Protein AF-A0A957XL14-F1 (afdb_monomer_lite)

Structure (mmCIF, N/CA/C/O backbone):
data_AF-A0A957XL14-F1
#
_entry.id   AF-A0A957XL14-F1
#
loop_
_atom_site.group_PDB
_atom_site.id
_atom_site.type_symbol
_atom_site.label_atom_id
_atom_site.label_alt_id
_atom_site.label_comp_id
_atom_site.label_asym_id
_atom_site.label_entity_id
_atom_site.label_seq_id
_atom_site.pdbx_PDB_ins_code
_atom_site.Cartn_x
_atom_site.Cartn_y
_atom_site.Cartn_z
_atom_site.occupancy
_atom_site.B_iso_or_equiv
_atom_site.auth_seq_id
_atom_site.auth_comp_id
_atom_site.auth_asym_id
_atom_site.auth_atom_id
_atom_site.pdbx_PDB_model_num
ATOM 1 N N . MET A 1 1 ? -21.440 7.505 12.396 1.00 38.88 1 MET A N 1
ATOM 2 C CA . MET A 1 1 ? -20.871 8.598 11.583 1.00 38.88 1 MET A CA 1
ATOM 3 C C . MET A 1 1 ? -19.475 8.848 12.121 1.00 38.88 1 MET A C 1
ATOM 5 O O . MET A 1 1 ? -19.354 9.182 13.293 1.00 38.88 1 MET A O 1
ATOM 9 N N . ILE A 1 2 ? -18.448 8.526 11.339 1.00 48.59 2 ILE A N 1
ATOM 10 C CA . ILE A 1 2 ? -17.050 8.630 11.768 1.00 48.59 2 ILE A CA 1
ATOM 11 C C . ILE A 1 2 ? -16.666 10.122 11.728 1.00 48.59 2 ILE A C 1
ATOM 13 O O . ILE A 1 2 ? -16.927 10.770 10.710 1.00 48.59 2 ILE A O 1
ATOM 17 N N . PRO A 1 3 ? -16.154 10.718 12.819 1.00 45.59 3 PRO A N 1
ATOM 18 C CA . PRO A 1 3 ? -15.806 12.130 12.830 1.00 45.59 3 PRO A CA 1
ATOM 19 C C . PRO A 1 3 ? -14.570 12.360 11.953 1.00 45.59 3 PRO A C 1
ATOM 21 O O . PRO A 1 3 ? -13.454 12.063 12.357 1.00 45.59 3 PRO A O 1
ATOM 24 N N . ASN A 1 4 ? -14.768 12.920 10.756 1.00 55.09 4 ASN A N 1
ATOM 25 C CA . ASN A 1 4 ? -13.695 13.290 9.829 1.00 55.09 4 ASN A CA 1
ATOM 26 C C . ASN A 1 4 ? -12.795 14.380 10.439 1.00 55.09 4 ASN A C 1
ATOM 28 O O . ASN A 1 4 ? -12.973 15.573 10.186 1.00 55.09 4 ASN A O 1
ATOM 32 N N . ALA A 1 5 ? -11.810 13.984 11.243 1.00 61.47 5 ALA A N 1
ATOM 33 C CA . ALA A 1 5 ? -10.775 14.895 11.696 1.00 61.47 5 ALA A CA 1
ATOM 34 C C . ALA A 1 5 ? -9.974 15.391 10.470 1.00 61.47 5 ALA A C 1
ATOM 36 O O . ALA A 1 5 ? -9.604 14.580 9.610 1.00 61.47 5 ALA A O 1
ATOM 37 N N . PRO A 1 6 ? -9.636 16.694 10.377 1.00 62.53 6 PRO A N 1
ATOM 38 C CA . PRO A 1 6 ? -8.857 17.243 9.260 1.00 62.53 6 PRO A CA 1
ATOM 39 C C . PRO A 1 6 ? -7.559 16.464 8.983 1.00 62.53 6 PRO A C 1
ATOM 41 O O . PRO A 1 6 ? -7.134 16.306 7.841 1.00 62.53 6 PRO A O 1
ATOM 44 N N . THR A 1 7 ? -6.955 15.900 10.032 1.00 78.75 7 THR A N 1
ATOM 45 C CA . THR A 1 7 ? -5.728 15.099 9.964 1.00 78.75 7 THR A CA 1
ATOM 46 C C . THR A 1 7 ? -5.891 13.786 9.193 1.00 78.75 7 THR A C 1
ATOM 48 O O . THR A 1 7 ? -4.969 13.387 8.485 1.00 78.75 7 THR A O 1
ATOM 51 N N . VAL A 1 8 ? -7.041 13.117 9.300 1.00 82.38 8 VAL A N 1
ATOM 52 C CA . VAL A 1 8 ? -7.313 11.837 8.620 1.00 82.38 8 VAL A CA 1
ATOM 53 C C . VAL A 1 8 ? -7.566 12.076 7.139 1.00 82.38 8 VAL A C 1
ATOM 55 O O . VAL A 1 8 ? -6.939 11.439 6.292 1.00 82.38 8 VAL A O 1
ATOM 58 N N . THR A 1 9 ? -8.375 13.090 6.827 1.00 83.31 9 THR A N 1
ATOM 59 C CA . THR A 1 9 ? -8.635 13.520 5.446 1.00 83.31 9 THR A CA 1
ATOM 60 C C . THR A 1 9 ? -7.333 13.866 4.721 1.00 83.31 9 THR A C 1
ATOM 62 O O . THR A 1 9 ? -7.074 13.342 3.639 1.00 83.31 9 THR A O 1
ATOM 65 N N . ASN A 1 10 ? -6.455 14.661 5.343 1.00 88.31 10 ASN A N 1
ATOM 66 C CA . ASN A 1 10 ? -5.173 15.049 4.744 1.00 88.31 10 ASN A CA 1
ATOM 67 C C . ASN A 1 10 ? -4.275 13.849 4.413 1.00 88.31 10 ASN A C 1
ATOM 69 O O . ASN A 1 10 ? -3.583 13.854 3.395 1.00 88.31 10 ASN A O 1
ATOM 73 N N . ARG A 1 11 ? -4.283 12.800 5.240 1.00 90.88 11 ARG A N 1
ATOM 74 C CA . ARG A 1 11 ? -3.463 11.608 4.989 1.00 90.88 11 ARG A CA 1
ATOM 75 C C . ARG A 1 11 ? -4.044 10.691 3.925 1.00 90.88 11 ARG A C 1
ATOM 77 O O . ARG A 1 11 ? -3.281 10.103 3.168 1.00 90.88 11 ARG A O 1
ATOM 84 N N . LEU A 1 12 ? -5.367 10.597 3.822 1.00 90.50 12 LEU A N 1
ATOM 85 C CA . LEU A 1 12 ? -6.002 9.881 2.713 1.00 90.50 12 LEU A CA 1
ATOM 86 C C . LEU A 1 12 ? -5.797 10.616 1.385 1.00 90.50 12 LEU A C 1
ATOM 88 O O . LEU A 1 12 ? -5.557 9.977 0.361 1.00 90.50 12 LEU A O 1
ATOM 92 N N . VAL A 1 13 ? -5.808 11.953 1.400 1.00 91.56 13 VAL A N 1
ATOM 93 C CA . VAL A 1 13 ? -5.398 12.764 0.244 1.00 91.56 13 VAL A CA 1
ATOM 94 C C . VAL A 1 13 ? -3.942 12.474 -0.121 1.00 91.56 13 VAL A C 1
ATOM 96 O O . VAL A 1 13 ? -3.665 12.209 -1.288 1.00 91.56 13 VAL A O 1
ATOM 99 N N . LEU A 1 14 ? -3.030 12.432 0.857 1.00 94.38 14 LEU A N 1
ATOM 100 C CA . LEU A 1 14 ? -1.632 12.062 0.620 1.00 94.38 14 LEU A CA 1
ATOM 101 C C . LEU A 1 14 ? -1.505 10.657 0.010 1.00 94.38 14 LEU A C 1
ATOM 103 O O . LEU A 1 14 ? -0.794 10.483 -0.976 1.00 94.38 14 LEU A O 1
ATOM 107 N N . ALA A 1 15 ? -2.227 9.662 0.532 1.00 95.50 15 ALA A N 1
ATOM 108 C CA . ALA A 1 15 ? -2.234 8.314 -0.033 1.00 95.50 15 ALA A CA 1
ATOM 109 C C . ALA A 1 15 ? -2.687 8.310 -1.505 1.00 95.50 15 ALA A C 1
ATOM 111 O O . ALA A 1 15 ? -2.046 7.678 -2.349 1.00 95.50 15 ALA A O 1
ATOM 112 N N . LYS A 1 16 ? -3.731 9.073 -1.851 1.00 94.38 16 LYS A N 1
ATOM 113 C CA . LYS A 1 16 ? -4.171 9.230 -3.247 1.00 94.38 16 LYS A CA 1
ATOM 114 C C . LYS A 1 16 ? -3.132 9.942 -4.114 1.00 94.38 16 LYS A C 1
ATOM 116 O O . LYS A 1 16 ? -2.896 9.518 -5.243 1.00 94.38 16 LYS A O 1
ATOM 121 N N . GLN A 1 17 ? -2.485 10.986 -3.602 1.00 96.19 17 GLN A N 1
ATOM 122 C CA . GLN A 1 17 ? -1.413 11.691 -4.313 1.00 96.19 17 GLN A CA 1
ATOM 123 C C . GLN A 1 17 ? -0.214 10.776 -4.590 1.00 96.19 17 GLN A C 1
ATOM 125 O O . GLN A 1 17 ? 0.371 10.844 -5.669 1.00 96.19 17 GLN A O 1
ATOM 130 N N . LEU A 1 18 ? 0.118 9.872 -3.665 1.00 97.94 18 LEU A N 1
ATOM 131 C CA . LEU A 1 18 ? 1.157 8.862 -3.866 1.00 97.94 18 LEU A CA 1
ATOM 132 C C . LEU A 1 18 ? 0.801 7.889 -5.000 1.00 97.94 18 LEU A C 1
ATOM 134 O O . LEU A 1 18 ? 1.643 7.629 -5.858 1.00 97.94 18 LEU A O 1
ATOM 138 N N . LEU A 1 19 ? -0.452 7.425 -5.079 1.00 97.44 19 LEU A N 1
ATOM 139 C CA . LEU A 1 19 ? -0.921 6.601 -6.203 1.00 97.44 19 LEU A CA 1
ATOM 140 C C . LEU A 1 19 ? -0.897 7.374 -7.536 1.00 97.44 19 LEU A C 1
ATOM 142 O O . LEU A 1 19 ? -0.488 6.838 -8.569 1.00 97.44 19 LEU A O 1
ATOM 146 N N . GLN A 1 20 ? -1.287 8.651 -7.533 1.00 96.75 20 GLN A N 1
ATOM 147 C CA . GLN A 1 20 ? -1.205 9.502 -8.727 1.00 96.75 20 GLN A CA 1
ATOM 148 C C . GLN A 1 20 ? 0.244 9.697 -9.184 1.00 96.75 20 GLN A C 1
ATOM 150 O O . GLN A 1 20 ? 0.538 9.553 -10.370 1.00 96.75 20 GLN A O 1
ATOM 155 N N . SER A 1 21 ? 1.160 9.958 -8.249 1.00 95.81 21 SER A N 1
ATOM 156 C CA . SER A 1 21 ? 2.599 10.017 -8.519 1.00 95.81 21 SER A CA 1
ATOM 157 C C . SER A 1 21 ? 3.096 8.706 -9.129 1.00 95.81 21 SER A C 1
ATOM 159 O O . SER A 1 21 ? 3.734 8.719 -10.182 1.00 95.81 21 SER A O 1
ATOM 161 N N . ALA A 1 22 ? 2.715 7.562 -8.549 1.00 97.06 22 ALA A N 1
ATOM 162 C CA . ALA A 1 22 ? 3.055 6.248 -9.086 1.00 97.06 22 ALA A CA 1
ATOM 163 C C . ALA A 1 22 ? 2.559 6.071 -10.531 1.00 97.06 22 ALA A C 1
ATOM 165 O O . ALA A 1 22 ? 3.294 5.583 -11.386 1.00 97.06 22 ALA A O 1
ATOM 166 N N . THR A 1 23 ? 1.344 6.539 -10.827 1.00 96.94 23 THR A N 1
ATOM 167 C CA . THR A 1 23 ? 0.751 6.492 -12.172 1.00 96.94 23 THR A CA 1
ATOM 168 C C . THR A 1 23 ? 1.522 7.361 -13.165 1.00 96.94 23 THR A C 1
ATOM 170 O O . THR A 1 23 ? 1.732 6.964 -14.310 1.00 96.94 23 THR A O 1
ATOM 173 N N . ILE A 1 24 ? 1.982 8.541 -12.744 1.00 96.00 24 ILE A N 1
ATOM 174 C CA . ILE A 1 24 ? 2.821 9.417 -13.573 1.00 96.00 24 ILE A CA 1
ATOM 175 C C . ILE A 1 24 ? 4.160 8.738 -13.878 1.00 96.00 24 ILE A C 1
ATOM 177 O O . ILE A 1 24 ? 4.597 8.745 -15.028 1.00 96.00 24 ILE A O 1
ATOM 181 N N . GLN A 1 25 ? 4.783 8.105 -12.883 1.00 94.75 25 GLN A N 1
ATOM 182 C CA . GLN A 1 25 ? 6.033 7.369 -13.083 1.00 94.75 25 GLN A CA 1
ATOM 183 C C . GLN A 1 25 ? 5.844 6.155 -13.998 1.00 94.75 25 GLN A C 1
ATOM 185 O O . GLN A 1 25 ? 6.673 5.902 -14.873 1.00 94.75 25 GLN A O 1
ATOM 190 N N . ALA A 1 26 ? 4.715 5.456 -13.870 1.00 93.25 26 ALA A N 1
ATOM 191 C CA . ALA A 1 26 ? 4.363 4.329 -14.724 1.00 93.25 26 ALA A CA 1
ATOM 192 C C . ALA A 1 26 ? 4.235 4.717 -16.208 1.00 93.25 26 ALA A C 1
ATOM 194 O O . ALA A 1 26 ? 4.579 3.916 -17.068 1.00 93.25 26 ALA A O 1
ATOM 195 N N . LYS A 1 27 ? 3.833 5.954 -16.542 1.00 92.94 27 LYS A N 1
ATOM 196 C CA . LYS A 1 27 ? 3.816 6.426 -17.946 1.00 92.94 27 LYS A CA 1
ATOM 197 C C . LYS A 1 27 ? 5.206 6.453 -18.586 1.00 92.94 27 LYS A C 1
ATOM 199 O O . LYS A 1 27 ? 5.316 6.365 -19.803 1.00 92.94 27 LYS A O 1
ATOM 204 N N . ASN A 1 28 ? 6.254 6.549 -17.772 1.00 91.44 28 ASN A N 1
ATOM 205 C CA . ASN A 1 28 ? 7.646 6.543 -18.205 1.00 91.44 28 ASN A CA 1
ATOM 206 C C . ASN A 1 28 ? 8.371 5.264 -17.742 1.00 91.44 28 ASN A C 1
ATOM 208 O O . ASN A 1 28 ? 9.567 5.301 -17.435 1.00 91.44 28 ASN A O 1
ATOM 212 N N . SER A 1 29 ? 7.650 4.136 -17.665 1.00 85.00 29 SER A N 1
ATOM 213 C CA . SER A 1 29 ? 8.136 2.860 -17.123 1.00 85.00 29 SER A CA 1
ATOM 214 C C . SER A 1 29 ? 9.210 2.173 -17.961 1.00 85.00 29 SER A C 1
ATOM 216 O O . SER A 1 29 ? 9.763 1.184 -17.498 1.00 85.00 29 SER A O 1
ATOM 218 N N . TYR A 1 30 ? 9.558 2.673 -19.147 1.00 85.25 30 TYR A N 1
ATOM 219 C CA . TYR A 1 30 ? 10.714 2.176 -19.903 1.00 85.25 30 TYR A CA 1
ATOM 220 C C . TYR A 1 30 ? 12.030 2.391 -19.126 1.00 85.25 30 TYR A C 1
ATOM 222 O O . TYR A 1 30 ? 12.963 1.591 -19.226 1.00 85.25 30 TYR A O 1
ATOM 230 N N . ASN A 1 31 ? 12.086 3.415 -18.267 1.00 90.44 31 ASN A N 1
ATOM 231 C CA . ASN A 1 31 ? 13.198 3.670 -17.354 1.00 90.44 31 ASN A CA 1
ATOM 232 C C . ASN A 1 31 ? 13.042 2.875 -16.040 1.00 90.44 31 ASN A C 1
ATOM 234 O O . ASN A 1 31 ? 12.037 3.003 -15.338 1.00 90.44 31 ASN A O 1
ATOM 238 N N . SER A 1 32 ? 14.071 2.107 -15.666 1.00 92.50 32 SER A N 1
ATOM 239 C CA . SER A 1 32 ? 14.122 1.324 -14.421 1.00 92.50 32 SER A CA 1
ATOM 240 C C . SER A 1 32 ? 13.947 2.166 -13.158 1.00 92.50 32 SER A C 1
ATOM 242 O O . SER A 1 32 ? 13.285 1.715 -12.223 1.00 92.50 32 SER A O 1
ATOM 244 N N . MET A 1 33 ? 14.470 3.394 -13.138 1.00 94.62 33 MET A N 1
ATOM 245 C CA . MET A 1 33 ? 14.296 4.324 -12.021 1.00 94.62 33 MET A CA 1
ATOM 246 C C . MET A 1 33 ? 12.817 4.653 -11.804 1.00 94.62 33 MET A C 1
ATOM 248 O O . MET A 1 33 ? 12.324 4.574 -10.681 1.00 94.62 33 MET A O 1
ATOM 252 N N . ASN A 1 34 ? 12.086 4.950 -12.879 1.00 96.25 34 ASN A N 1
ATOM 253 C CA . ASN A 1 34 ? 10.663 5.275 -12.792 1.00 96.25 34 ASN A CA 1
ATOM 254 C C . ASN A 1 34 ? 9.844 4.069 -12.325 1.00 96.25 34 ASN A C 1
ATOM 256 O O . ASN A 1 34 ? 8.923 4.230 -11.527 1.00 96.25 34 ASN A O 1
ATOM 260 N N . ARG A 1 35 ? 10.215 2.850 -12.741 1.00 96.75 35 ARG A N 1
ATOM 261 C CA . ARG A 1 35 ? 9.575 1.620 -12.247 1.00 96.75 35 ARG A CA 1
ATOM 262 C C . ARG A 1 35 ? 9.760 1.442 -10.742 1.00 96.75 35 ARG A C 1
ATOM 264 O O . ARG A 1 35 ? 8.794 1.167 -10.036 1.00 96.75 35 ARG A O 1
ATOM 271 N N . ILE A 1 36 ? 10.976 1.659 -10.241 1.00 96.69 36 ILE A N 1
ATOM 272 C CA . ILE A 1 36 ? 11.274 1.595 -8.802 1.00 96.69 36 ILE A CA 1
ATOM 273 C C . ILE A 1 36 ? 10.461 2.647 -8.037 1.00 96.69 36 ILE A C 1
ATOM 275 O O . ILE A 1 36 ? 9.803 2.318 -7.050 1.00 96.69 36 ILE A O 1
ATOM 279 N N . LEU A 1 37 ? 10.452 3.898 -8.510 1.00 96.75 37 LEU A N 1
ATOM 280 C CA . LEU A 1 37 ? 9.695 4.979 -7.874 1.00 96.75 37 LEU A CA 1
ATOM 281 C C . LEU A 1 37 ? 8.185 4.717 -7.877 1.00 96.75 37 LEU A C 1
ATOM 283 O O . LEU A 1 37 ? 7.515 5.039 -6.895 1.00 96.75 37 LEU A O 1
ATOM 287 N N . ALA A 1 38 ? 7.652 4.112 -8.941 1.00 97.69 38 ALA A N 1
ATOM 288 C CA . ALA A 1 38 ? 6.245 3.737 -9.021 1.00 97.69 38 ALA A CA 1
ATOM 289 C C . ALA A 1 38 ? 5.877 2.687 -7.962 1.00 97.69 38 ALA A C 1
ATOM 291 O O . ALA A 1 38 ? 4.916 2.887 -7.220 1.00 97.69 38 ALA A O 1
ATOM 292 N N . VAL A 1 39 ? 6.666 1.613 -7.835 1.00 97.88 39 VAL A N 1
ATOM 293 C CA . VAL A 1 39 ? 6.429 0.556 -6.835 1.00 97.88 39 VAL A CA 1
ATOM 294 C C . VAL A 1 39 ? 6.545 1.093 -5.408 1.00 97.88 39 VAL A C 1
ATOM 296 O O . VAL A 1 39 ? 5.663 0.838 -4.592 1.00 97.88 39 VAL A O 1
ATOM 299 N N . ILE A 1 40 ? 7.576 1.894 -5.111 1.00 97.19 40 ILE A N 1
ATOM 300 C CA . ILE A 1 40 ? 7.738 2.525 -3.788 1.00 97.19 40 ILE A CA 1
ATOM 301 C C . ILE A 1 40 ? 6.537 3.420 -3.463 1.00 97.19 40 ILE A C 1
ATOM 303 O O . ILE A 1 40 ? 6.030 3.392 -2.345 1.00 97.19 40 ILE A O 1
ATOM 307 N N . SER A 1 41 ? 6.063 4.199 -4.437 1.00 97.94 41 SER A N 1
ATOM 308 C CA . SER A 1 41 ? 4.925 5.102 -4.237 1.00 97.94 41 SER A CA 1
ATOM 309 C C . SER A 1 41 ? 3.612 4.339 -4.015 1.00 97.94 41 SER A C 1
ATOM 311 O O . SER A 1 41 ? 2.786 4.778 -3.216 1.00 97.94 41 SER A O 1
ATOM 313 N N . CYS A 1 42 ? 3.434 3.181 -4.661 1.00 98.44 42 CYS A N 1
ATOM 314 C CA . CYS A 1 42 ? 2.302 2.282 -4.418 1.00 98.44 42 CYS A CA 1
ATOM 315 C C . CYS A 1 42 ? 2.318 1.717 -2.991 1.00 98.44 42 CYS A C 1
ATOM 317 O O . CYS A 1 42 ? 1.341 1.866 -2.259 1.00 98.44 42 CYS A O 1
ATOM 319 N N . ASP A 1 43 ? 3.443 1.135 -2.567 1.00 98.19 43 ASP A N 1
ATOM 320 C CA . ASP A 1 43 ? 3.588 0.570 -1.219 1.00 98.19 43 ASP A CA 1
ATOM 321 C C . ASP A 1 43 ? 3.399 1.642 -0.133 1.00 98.19 43 ASP A C 1
ATOM 323 O O . ASP A 1 43 ? 2.644 1.450 0.821 1.00 98.19 43 ASP A O 1
ATOM 327 N N . LEU A 1 44 ? 3.985 2.831 -0.324 1.00 97.69 44 LEU A N 1
ATOM 328 C CA . LEU A 1 44 ? 3.836 3.948 0.610 1.00 97.69 44 LEU A CA 1
ATOM 329 C C . LEU A 1 44 ? 2.391 4.465 0.680 1.00 97.69 44 LEU A C 1
ATOM 331 O O . LEU A 1 44 ? 1.935 4.869 1.753 1.00 97.69 44 LEU A O 1
ATOM 335 N N . SER A 1 45 ? 1.657 4.451 -0.437 1.00 97.94 45 SER A N 1
ATOM 336 C CA . SER A 1 45 ? 0.230 4.796 -0.469 1.00 97.94 45 SER A CA 1
ATOM 337 C C . SER A 1 45 ? -0.586 3.844 0.412 1.00 97.94 45 SER A C 1
ATOM 339 O O . SER A 1 45 ? -1.383 4.292 1.246 1.00 97.94 45 SER A O 1
ATOM 341 N N . ILE A 1 46 ? -0.329 2.538 0.298 1.00 97.62 46 ILE A N 1
ATOM 342 C CA . ILE A 1 46 ? -0.960 1.511 1.131 1.00 97.62 46 ILE A CA 1
ATOM 343 C C . ILE A 1 46 ? -0.591 1.715 2.599 1.00 97.62 46 ILE A C 1
ATOM 345 O O . ILE A 1 46 ? -1.482 1.840 3.436 1.00 97.62 46 ILE A O 1
ATOM 349 N N . GLU A 1 47 ? 0.698 1.809 2.924 1.00 96.94 47 GLU A N 1
ATOM 350 C CA . GLU A 1 47 ? 1.169 1.938 4.306 1.00 96.94 47 GLU A CA 1
ATOM 351 C C . GLU A 1 47 ? 0.599 3.193 4.991 1.00 96.94 47 GLU A C 1
ATOM 353 O O . GLU A 1 47 ? 0.123 3.136 6.129 1.00 96.94 47 GLU A O 1
ATOM 358 N N . THR A 1 48 ? 0.567 4.320 4.273 1.00 95.44 48 THR A N 1
ATOM 359 C CA . THR A 1 48 ? -0.050 5.573 4.741 1.00 95.44 48 THR A CA 1
ATOM 360 C C . THR A 1 48 ? -1.533 5.379 5.040 1.00 95.44 48 THR A C 1
ATOM 362 O O . THR A 1 48 ? -2.034 5.856 6.064 1.00 95.44 48 THR A O 1
ATOM 365 N N . THR A 1 49 ? -2.238 4.650 4.177 1.00 95.00 49 THR A N 1
ATOM 366 C CA . THR A 1 49 ? -3.661 4.353 4.347 1.00 95.00 49 THR A CA 1
ATOM 367 C C . THR A 1 49 ? -3.900 3.463 5.565 1.00 95.00 49 THR A C 1
ATOM 369 O O . THR A 1 49 ? -4.727 3.803 6.408 1.00 95.00 49 THR A O 1
ATOM 372 N N . LEU A 1 50 ? -3.134 2.380 5.721 1.00 94.81 50 LEU A N 1
ATOM 373 C CA . LEU A 1 50 ? -3.231 1.467 6.865 1.00 94.81 50 LEU A CA 1
ATOM 374 C C . LEU A 1 50 ? -3.012 2.199 8.194 1.00 94.81 50 LEU A C 1
ATOM 376 O O . LEU A 1 50 ? -3.827 2.102 9.112 1.00 94.81 50 LEU A O 1
ATOM 380 N N . LYS A 1 51 ? -1.949 3.007 8.275 1.00 93.94 51 LYS A N 1
ATOM 381 C CA . LYS A 1 51 ? -1.642 3.827 9.457 1.00 93.94 51 LYS A CA 1
ATOM 382 C C . LYS A 1 51 ? -2.746 4.836 9.764 1.00 93.94 51 LYS A C 1
ATOM 384 O O . LYS A 1 51 ? -3.008 5.123 10.931 1.00 93.94 51 LYS A O 1
ATOM 389 N N . THR A 1 52 ? -3.384 5.376 8.731 1.00 92.06 52 THR A N 1
ATOM 390 C CA . THR A 1 52 ? -4.505 6.309 8.881 1.00 92.06 52 THR A CA 1
ATOM 391 C C . THR A 1 52 ? -5.742 5.599 9.419 1.00 92.06 52 THR A C 1
ATOM 393 O O . THR A 1 52 ? -6.338 6.088 10.373 1.00 92.06 52 THR A O 1
ATOM 396 N N . VAL A 1 53 ? -6.061 4.412 8.899 1.00 90.75 53 VAL A N 1
ATOM 397 C CA . VAL A 1 53 ? -7.160 3.573 9.396 1.00 90.75 53 VAL A CA 1
ATOM 398 C C . VAL A 1 53 ? -6.984 3.209 10.867 1.00 90.75 53 VAL A C 1
ATOM 400 O O . VAL A 1 53 ? -7.936 3.317 11.634 1.00 90.75 53 VAL A O 1
ATOM 403 N N . ILE A 1 54 ? -5.777 2.822 11.289 1.00 91.69 54 ILE A N 1
ATOM 404 C CA . ILE A 1 54 ? -5.511 2.503 12.700 1.00 91.69 54 ILE A CA 1
ATOM 405 C C . ILE A 1 54 ? -5.813 3.701 13.593 1.00 91.69 54 ILE A C 1
ATOM 407 O O . ILE A 1 54 ? -6.495 3.550 14.599 1.00 91.69 54 ILE A O 1
ATOM 411 N N . GLN A 1 55 ? -5.332 4.887 13.219 1.00 89.06 55 GLN A N 1
ATOM 412 C CA . GLN A 1 55 ? -5.538 6.085 14.031 1.00 89.06 55 GLN A CA 1
ATOM 413 C C . GLN A 1 55 ? -6.996 6.544 14.061 1.00 89.06 55 GLN A C 1
ATOM 415 O O . GLN A 1 55 ? -7.425 7.095 15.071 1.00 89.06 55 GLN A O 1
ATOM 420 N N . GLU A 1 56 ? -7.749 6.295 12.990 1.00 86.94 56 GLU A N 1
ATOM 421 C CA . GLU A 1 56 ? -9.182 6.585 12.950 1.00 86.94 56 GLU A CA 1
ATOM 422 C C . GLU A 1 56 ? -9.981 5.616 13.829 1.00 86.94 56 GLU A C 1
ATOM 424 O O . GLU A 1 56 ? -10.816 6.028 14.627 1.00 86.94 56 GLU A O 1
ATOM 429 N N . LEU A 1 57 ? -9.693 4.315 13.736 1.00 87.50 57 LEU A N 1
ATOM 430 C CA . LEU A 1 57 ? -10.401 3.293 14.512 1.00 87.50 57 LEU A CA 1
ATOM 431 C C . LEU A 1 57 ? -9.969 3.250 15.982 1.00 87.50 57 LEU A C 1
ATOM 433 O O . LEU A 1 57 ? -10.685 2.708 16.824 1.00 87.50 57 LEU A O 1
ATOM 437 N N . THR A 1 58 ? -8.798 3.793 16.321 1.00 83.69 58 THR A N 1
ATOM 438 C CA . THR A 1 58 ? -8.336 3.877 17.705 1.00 83.69 58 THR A CA 1
ATOM 439 C C . THR A 1 58 ? -7.318 4.994 17.921 1.00 83.69 58 THR A C 1
ATOM 441 O O . THR A 1 58 ? -6.223 5.006 17.369 1.00 83.69 58 THR A O 1
ATOM 444 N N . SER A 1 59 ? -7.629 5.898 18.850 1.00 71.88 59 SER A N 1
ATOM 445 C CA . SER A 1 59 ? -6.697 6.938 19.305 1.00 71.88 59 SER A CA 1
ATOM 446 C C . SER A 1 59 ? -5.629 6.423 20.281 1.00 71.88 59 SER A C 1
ATOM 448 O O . SER A 1 59 ? -4.726 7.168 20.659 1.00 71.88 59 SER A O 1
ATOM 450 N N . LYS A 1 60 ? -5.723 5.157 20.717 1.00 75.50 60 LYS A N 1
ATOM 451 C CA . LYS A 1 60 ? -4.879 4.583 21.780 1.00 75.50 60 LYS A CA 1
ATOM 452 C C . LYS A 1 60 ? -3.743 3.704 21.263 1.00 75.50 60 LYS A C 1
ATOM 454 O O . LYS A 1 60 ? -2.712 3.613 21.926 1.00 75.50 60 LYS A O 1
ATOM 459 N N . LYS A 1 61 ? -3.923 3.025 20.124 1.00 79.12 61 LYS A N 1
ATOM 460 C CA . LYS A 1 61 ? -2.913 2.099 19.587 1.00 79.12 61 LYS A CA 1
ATOM 461 C C . LYS A 1 61 ? -2.017 2.834 18.590 1.00 79.12 61 LYS A C 1
ATOM 463 O O . LYS A 1 61 ? -2.500 3.493 17.672 1.00 79.12 61 LYS A O 1
ATOM 468 N N . LYS A 1 62 ? -0.700 2.715 18.766 1.00 88.19 62 LYS A N 1
ATOM 469 C CA . LYS A 1 62 ? 0.262 3.164 17.753 1.00 88.19 62 LYS A CA 1
ATOM 470 C C . LYS A 1 62 ? 0.278 2.153 16.599 1.00 88.19 62 LYS A C 1
ATOM 472 O O . LYS A 1 62 ? 0.121 0.960 16.867 1.00 88.19 62 LYS A O 1
ATOM 477 N N . PRO A 1 63 ? 0.461 2.602 15.345 1.00 91.19 63 PRO A N 1
ATOM 478 C CA . PRO A 1 63 ? 0.642 1.679 14.237 1.00 91.19 63 PRO A CA 1
ATOM 479 C C . PRO A 1 63 ? 1.871 0.797 14.442 1.00 91.19 63 PRO A C 1
ATOM 481 O O . PRO A 1 63 ? 2.917 1.297 14.864 1.00 91.19 63 PRO A O 1
ATOM 484 N N . GLU A 1 64 ? 1.737 -0.487 14.124 1.00 94.06 64 GLU A N 1
ATOM 485 C CA . GLU A 1 64 ? 2.860 -1.424 14.157 1.00 94.06 64 GLU A CA 1
ATOM 486 C C . GLU A 1 64 ? 3.961 -1.029 13.163 1.00 94.06 64 GLU A C 1
ATOM 488 O O . GLU A 1 64 ? 3.716 -0.377 12.143 1.00 94.06 64 GLU A O 1
ATOM 493 N N . PHE A 1 65 ? 5.201 -1.407 13.486 1.00 89.19 65 PHE A N 1
ATOM 494 C CA . PHE A 1 65 ? 6.373 -1.021 12.698 1.00 89.19 65 PHE A CA 1
ATOM 495 C C . PHE A 1 65 ? 6.562 -1.889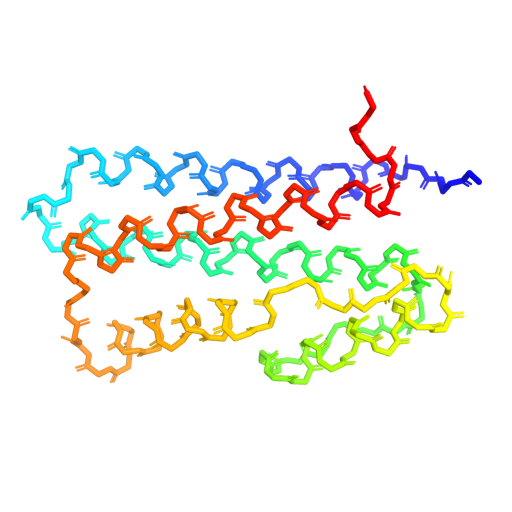 11.452 1.00 89.19 65 PHE A C 1
ATOM 497 O O . PHE A 1 65 ? 6.930 -1.374 10.398 1.00 89.19 65 PHE A O 1
ATOM 504 N N . THR A 1 66 ? 6.332 -3.200 11.566 1.00 94.12 66 THR A N 1
ATOM 505 C CA . THR A 1 66 ? 6.496 -4.122 10.439 1.00 94.12 66 THR A CA 1
ATOM 506 C C . THR A 1 66 ? 5.229 -4.149 9.591 1.00 94.12 66 THR A C 1
ATOM 508 O O . THR A 1 66 ? 4.115 -4.025 10.101 1.00 94.12 66 THR A O 1
ATOM 511 N N . PHE A 1 67 ? 5.384 -4.334 8.282 1.00 94.81 67 PHE A N 1
ATOM 512 C CA . PHE A 1 67 ? 4.244 -4.383 7.371 1.00 94.81 67 PHE A CA 1
ATOM 513 C C . PHE A 1 67 ? 3.288 -5.566 7.642 1.00 94.81 67 PHE A C 1
ATOM 515 O O . PHE A 1 67 ? 2.076 -5.339 7.677 1.00 94.81 67 PHE A O 1
ATOM 522 N N . PRO A 1 68 ? 3.767 -6.801 7.919 1.00 95.81 68 PRO A N 1
ATOM 523 C CA . PRO A 1 68 ? 2.876 -7.908 8.277 1.00 95.81 68 PRO A CA 1
ATOM 524 C C . PRO A 1 68 ? 2.066 -7.640 9.552 1.00 95.81 68 PRO A C 1
ATOM 526 O O . PRO A 1 68 ? 0.861 -7.912 9.592 1.00 95.81 68 PRO A O 1
ATOM 529 N N . ASP A 1 69 ? 2.702 -7.061 10.575 1.00 96.31 69 ASP A N 1
ATOM 530 C CA . ASP A 1 69 ? 2.021 -6.716 11.825 1.00 96.31 69 ASP A CA 1
ATOM 531 C C . ASP A 1 69 ? 1.028 -5.569 11.618 1.00 96.31 69 ASP A C 1
ATOM 533 O O . ASP A 1 69 ? -0.068 -5.598 12.179 1.00 96.31 69 ASP A O 1
ATOM 537 N N . LEU A 1 70 ? 1.347 -4.610 10.742 1.00 95.75 70 LEU A N 1
ATOM 538 C CA . LEU A 1 70 ? 0.450 -3.518 10.364 1.00 95.75 70 LEU A CA 1
ATOM 539 C C . LEU A 1 70 ? -0.829 -4.041 9.691 1.00 95.75 70 LEU A C 1
ATOM 541 O O . LEU A 1 70 ? -1.931 -3.630 10.060 1.00 95.75 70 LEU A O 1
ATOM 545 N N . ILE A 1 71 ? -0.709 -4.987 8.752 1.00 96.50 71 ILE A N 1
ATOM 546 C CA . ILE A 1 71 ? -1.871 -5.640 8.127 1.00 96.50 71 ILE A CA 1
ATOM 547 C C . ILE A 1 71 ? -2.693 -6.381 9.183 1.00 96.50 71 ILE A C 1
ATOM 549 O O . ILE A 1 71 ? -3.918 -6.254 9.214 1.00 96.50 71 ILE A O 1
ATOM 553 N N . LYS A 1 72 ? -2.041 -7.163 10.052 1.00 95.94 72 LYS A N 1
ATOM 554 C CA . LYS A 1 72 ? -2.721 -7.910 11.119 1.00 95.94 72 LYS A CA 1
ATOM 555 C C . LYS A 1 72 ? -3.469 -6.973 12.067 1.00 95.94 72 LYS A C 1
ATOM 557 O O . LYS A 1 72 ? -4.605 -7.261 12.431 1.00 95.94 72 LYS A O 1
ATOM 562 N N . GLN A 1 73 ? -2.861 -5.847 12.433 1.00 95.25 73 GLN A N 1
ATOM 563 C CA . GLN A 1 73 ? -3.474 -4.837 13.288 1.00 95.25 73 GLN A CA 1
ATOM 564 C C . GLN A 1 73 ? -4.721 -4.230 12.633 1.00 95.25 73 GLN A C 1
ATOM 566 O O . GLN A 1 73 ? -5.757 -4.130 13.291 1.00 95.25 73 GLN A O 1
ATOM 571 N N . VAL A 1 74 ? -4.651 -3.871 11.346 1.00 94.56 74 VAL A N 1
ATOM 572 C CA . VAL A 1 74 ? -5.812 -3.357 10.601 1.00 94.56 74 VAL A CA 1
ATOM 573 C C . VAL A 1 74 ? -6.908 -4.412 10.484 1.00 94.56 74 VAL A C 1
ATOM 575 O O . VAL A 1 74 ? -8.059 -4.098 10.763 1.00 94.56 74 VAL A O 1
ATOM 578 N N . ASP A 1 75 ? -6.581 -5.657 10.133 1.00 95.31 75 ASP A N 1
ATOM 579 C CA . ASP A 1 75 ? -7.570 -6.738 10.015 1.00 95.31 75 ASP A CA 1
ATOM 580 C C . ASP A 1 75 ? -8.317 -6.985 11.338 1.00 95.31 75 ASP A C 1
ATOM 582 O O . ASP A 1 75 ? -9.544 -7.088 11.348 1.00 95.31 75 ASP A O 1
ATOM 586 N N . SER A 1 76 ? -7.601 -6.991 12.469 1.00 94.62 76 SER A N 1
ATOM 587 C CA . SER A 1 76 ? -8.222 -7.075 13.796 1.00 94.62 76 SER A CA 1
ATOM 588 C C . SER A 1 76 ? -9.153 -5.894 14.069 1.00 94.62 76 SER A C 1
ATOM 590 O O . SER A 1 76 ? -10.284 -6.101 14.497 1.00 94.62 76 SER A O 1
ATOM 592 N N . LEU A 1 77 ? -8.721 -4.661 13.781 1.00 93.00 77 LEU A N 1
ATOM 593 C CA . LEU A 1 77 ? -9.543 -3.467 14.002 1.00 93.00 77 LEU A CA 1
ATOM 594 C C . LEU A 1 77 ? -10.792 -3.442 13.111 1.00 93.00 77 LEU A C 1
ATOM 596 O O . LEU A 1 77 ? -11.856 -3.037 13.575 1.00 93.00 77 LEU A O 1
ATOM 600 N N . LEU A 1 78 ? -10.692 -3.888 11.856 1.00 92.31 78 LEU A N 1
ATOM 601 C CA . LEU A 1 78 ? -11.846 -3.994 10.961 1.00 92.31 78 LEU A CA 1
ATOM 602 C C . LEU A 1 78 ? -12.875 -4.994 11.507 1.00 92.31 78 LEU A C 1
ATOM 604 O O . LEU A 1 78 ? -14.067 -4.685 11.529 1.00 92.31 78 LEU A O 1
ATOM 608 N N . LYS A 1 79 ? -12.423 -6.147 12.018 1.00 92.50 79 LYS A N 1
ATOM 609 C CA . LYS A 1 79 ? -13.285 -7.156 12.656 1.00 92.50 79 LYS A CA 1
ATOM 610 C C . LYS A 1 79 ? -13.917 -6.641 13.950 1.00 92.50 79 LYS A C 1
ATOM 612 O O . LYS A 1 79 ? -15.126 -6.757 14.111 1.00 92.50 79 LYS A O 1
ATOM 617 N N . GLU A 1 80 ? -13.129 -6.014 14.827 1.00 92.75 80 GLU A N 1
ATOM 618 C CA . GLU A 1 80 ? -13.599 -5.402 16.08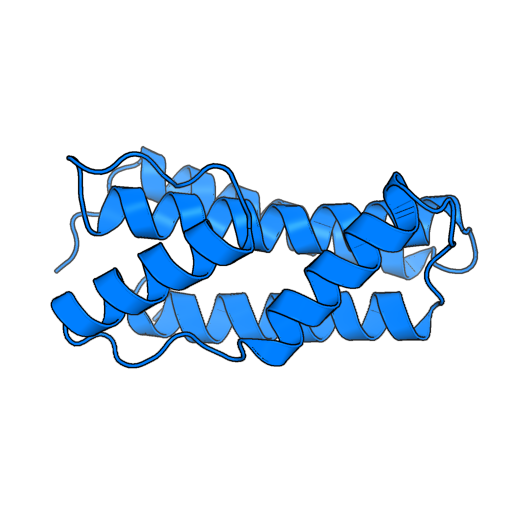4 1.00 92.75 80 GLU A CA 1
ATOM 619 C C . GLU A 1 80 ? -14.696 -4.345 15.844 1.00 92.75 80 GLU A C 1
ATOM 621 O O . GLU A 1 80 ? -15.597 -4.195 16.666 1.00 92.75 80 GLU A O 1
ATOM 626 N N . ASN A 1 81 ? -14.648 -3.639 14.707 1.00 89.75 81 ASN A N 1
ATOM 627 C CA . ASN A 1 81 ? -15.602 -2.586 14.341 1.00 89.75 81 ASN A CA 1
ATOM 628 C C . ASN A 1 81 ? -16.697 -3.040 13.354 1.00 89.75 81 ASN A C 1
ATOM 630 O O . ASN A 1 81 ? -17.447 -2.202 12.860 1.00 89.75 81 ASN A O 1
ATOM 634 N N . ASN A 1 82 ? -16.816 -4.341 13.059 1.00 90.25 82 ASN A N 1
ATOM 635 C CA . ASN A 1 82 ? -17.782 -4.895 12.094 1.00 90.25 82 ASN A CA 1
ATOM 636 C C . ASN A 1 82 ? -17.684 -4.293 10.670 1.00 90.25 82 ASN A C 1
ATOM 638 O O . ASN A 1 82 ? -18.682 -4.192 9.959 1.00 90.25 82 ASN A O 1
ATOM 642 N N . LEU A 1 83 ? -16.478 -3.921 10.225 1.00 89.62 83 LEU A N 1
ATOM 643 C CA . LEU A 1 83 ? -16.193 -3.362 8.888 1.00 89.62 83 LEU A CA 1
ATOM 644 C C . LEU A 1 83 ? -15.779 -4.438 7.855 1.00 89.62 83 LEU A C 1
ATOM 646 O O . LEU A 1 83 ? -15.327 -4.141 6.739 1.00 89.62 83 LEU A O 1
ATOM 650 N N . GLY A 1 84 ? -15.948 -5.710 8.220 1.00 89.38 84 GLY A N 1
ATOM 651 C CA . GLY A 1 84 ? -15.605 -6.879 7.413 1.00 89.38 84 GLY A CA 1
ATOM 652 C C . GLY A 1 84 ? -14.109 -7.193 7.409 1.00 89.38 84 GLY A C 1
ATOM 653 O O . GLY A 1 84 ? -13.368 -6.789 8.299 1.00 89.38 84 GLY A O 1
ATOM 654 N N . GLU A 1 85 ? -13.669 -7.936 6.397 1.00 90.75 85 GLU A N 1
ATOM 655 C CA . GLU A 1 85 ? -12.283 -8.407 6.291 1.00 90.75 85 GLU A CA 1
ATOM 656 C C . GLU A 1 85 ? -11.366 -7.416 5.565 1.00 90.75 85 GLU A C 1
ATOM 658 O O . GLU A 1 85 ? -11.829 -6.559 4.795 1.00 90.75 85 GLU A O 1
ATOM 663 N N . PHE A 1 86 ? -10.057 -7.571 5.793 1.00 93.75 86 PHE A N 1
ATOM 664 C CA . PHE A 1 86 ? -9.012 -6.858 5.067 1.00 93.75 86 PHE A CA 1
ATOM 665 C C . PHE A 1 86 ? -9.091 -7.115 3.545 1.00 93.75 86 PHE A C 1
ATOM 667 O O . PHE A 1 86 ? -9.023 -8.268 3.111 1.00 93.75 86 PHE A O 1
ATOM 674 N N . PRO A 1 87 ? -9.182 -6.067 2.707 1.00 93.75 87 PRO A N 1
ATOM 675 C CA . PRO A 1 87 ? -9.343 -6.234 1.266 1.00 93.75 87 PRO A CA 1
ATOM 676 C C . PRO A 1 87 ? -8.055 -6.710 0.578 1.00 93.75 87 PRO A C 1
ATOM 678 O O . PRO A 1 87 ? -6.992 -6.119 0.749 1.00 93.75 87 PRO A O 1
ATOM 681 N N . ASN A 1 88 ? -8.167 -7.746 -0.262 1.00 93.19 88 ASN A N 1
ATOM 682 C CA . ASN A 1 88 ? -7.128 -8.188 -1.204 1.00 93.19 88 ASN A CA 1
ATOM 683 C C . ASN A 1 88 ? -5.717 -8.386 -0.605 1.00 93.19 88 ASN A C 1
ATOM 685 O O . ASN A 1 88 ? -4.721 -8.050 -1.250 1.00 93.19 88 ASN A O 1
ATOM 689 N N . ARG A 1 89 ? -5.614 -8.971 0.597 1.00 95.94 89 ARG A N 1
ATOM 690 C CA . ARG A 1 89 ? -4.347 -9.180 1.333 1.00 95.94 89 ARG A CA 1
ATOM 691 C C . ARG A 1 89 ? -3.179 -9.645 0.453 1.00 95.94 89 ARG A C 1
ATOM 693 O O . ARG A 1 89 ? -2.148 -8.986 0.434 1.00 95.94 89 ARG A O 1
ATOM 700 N N . ALA A 1 90 ? -3.360 -10.714 -0.323 1.00 96.81 90 ALA A N 1
ATOM 701 C CA . ALA A 1 90 ? -2.290 -11.278 -1.150 1.00 96.81 90 ALA A CA 1
ATOM 702 C C . ALA A 1 90 ? -1.731 -10.284 -2.188 1.00 96.81 90 ALA A C 1
ATOM 704 O O . ALA A 1 90 ? -0.538 -10.284 -2.476 1.00 96.81 90 ALA A O 1
ATOM 705 N N . ARG A 1 91 ? -2.578 -9.408 -2.748 1.00 97.56 91 ARG A N 1
ATOM 706 C CA . ARG A 1 91 ? -2.147 -8.374 -3.705 1.00 97.56 91 ARG A CA 1
ATOM 707 C C . ARG A 1 91 ? -1.366 -7.261 -3.012 1.00 97.56 91 ARG A C 1
ATOM 709 O O . ARG A 1 91 ? -0.382 -6.778 -3.561 1.00 97.56 91 ARG A O 1
ATOM 716 N N . VAL A 1 92 ? -1.789 -6.885 -1.808 1.00 97.62 92 VAL A N 1
ATOM 717 C CA . VAL A 1 92 ? -1.094 -5.899 -0.972 1.00 97.62 92 VAL A CA 1
ATOM 718 C C . VAL A 1 92 ? 0.283 -6.414 -0.549 1.00 97.62 92 VAL A C 1
ATOM 720 O O . VAL A 1 92 ? 1.276 -5.708 -0.701 1.00 97.62 92 VAL A O 1
ATOM 723 N N . GLU A 1 93 ? 0.360 -7.661 -0.089 1.00 97.62 93 GLU A N 1
ATOM 724 C CA . GLU A 1 93 ? 1.624 -8.315 0.268 1.00 97.62 93 GLU A CA 1
ATOM 725 C C . GLU A 1 93 ? 2.557 -8.423 -0.951 1.00 97.62 93 GLU A C 1
ATOM 727 O O . GLU A 1 93 ? 3.736 -8.098 -0.848 1.00 97.62 93 GLU A O 1
ATOM 732 N N . LYS A 1 94 ? 2.022 -8.733 -2.142 1.00 97.50 94 LYS A N 1
ATOM 733 C CA . LYS A 1 94 ? 2.801 -8.754 -3.393 1.00 97.50 94 LYS A CA 1
ATOM 734 C C . LYS A 1 94 ? 3.431 -7.393 -3.734 1.00 97.50 94 LYS A C 1
ATOM 736 O O . LYS A 1 94 ? 4.578 -7.353 -4.176 1.00 97.50 94 LYS A O 1
ATOM 741 N N . ILE A 1 95 ? 2.719 -6.278 -3.530 1.00 97.81 95 ILE A N 1
ATOM 742 C CA . ILE A 1 95 ? 3.284 -4.926 -3.729 1.00 97.81 95 ILE A CA 1
ATOM 743 C C . ILE A 1 95 ? 4.455 -4.690 -2.771 1.00 97.81 95 ILE A C 1
ATOM 745 O O . ILE A 1 95 ? 5.507 -4.194 -3.185 1.00 97.81 95 ILE A O 1
ATOM 749 N N . HIS A 1 96 ? 4.281 -5.074 -1.508 1.00 97.88 96 HIS A N 1
ATOM 750 C CA . HIS A 1 96 ? 5.314 -4.932 -0.492 1.00 97.88 96 HIS A CA 1
ATOM 751 C C . HIS A 1 96 ? 6.566 -5.751 -0.829 1.00 97.88 96 HIS A C 1
ATOM 753 O O . HIS A 1 96 ? 7.689 -5.251 -0.725 1.00 97.88 96 HIS A O 1
ATOM 759 N N . ASP A 1 97 ? 6.385 -6.973 -1.329 1.00 97.25 97 ASP A N 1
ATOM 760 C CA . ASP A 1 97 ? 7.482 -7.819 -1.795 1.00 97.25 97 ASP A CA 1
ATOM 761 C C . ASP A 1 97 ? 8.232 -7.191 -2.973 1.00 97.25 97 ASP A C 1
ATOM 763 O O . ASP A 1 97 ? 9.463 -7.167 -2.971 1.00 97.25 97 ASP A O 1
ATOM 767 N N . PHE A 1 98 ? 7.525 -6.608 -3.948 1.00 97.38 98 PHE A N 1
ATOM 768 C CA . PHE A 1 98 ? 8.170 -5.880 -5.045 1.00 97.38 98 PHE A CA 1
ATOM 769 C C . PHE A 1 98 ? 8.984 -4.686 -4.552 1.00 97.38 98 PHE A C 1
ATOM 771 O O . PHE A 1 98 ? 10.086 -4.436 -5.051 1.00 97.38 98 PHE A O 1
ATOM 778 N N . ARG A 1 99 ? 8.472 -3.953 -3.560 1.00 97.19 99 ARG A N 1
ATOM 779 C CA . ARG A 1 99 ? 9.193 -2.836 -2.950 1.00 97.19 99 ARG A CA 1
ATOM 780 C C . ARG A 1 99 ? 10.451 -3.318 -2.230 1.00 97.19 99 ARG A C 1
ATOM 782 O O . ARG A 1 99 ? 11.514 -2.724 -2.416 1.00 97.19 99 ARG A O 1
ATOM 789 N N . ASN A 1 100 ? 10.352 -4.399 -1.460 1.00 96.94 100 ASN A N 1
ATOM 790 C CA . ASN A 1 100 ? 11.488 -5.000 -0.763 1.00 96.94 100 ASN A CA 1
ATOM 791 C C . ASN A 1 100 ? 12.544 -5.530 -1.740 1.00 96.94 100 ASN A C 1
ATOM 793 O O . ASN A 1 100 ? 13.734 -5.284 -1.551 1.00 96.94 100 ASN A O 1
ATOM 797 N N . ASP A 1 101 ? 12.128 -6.206 -2.810 1.00 96.44 101 ASP A N 1
ATOM 798 C CA . ASP A 1 101 ? 13.011 -6.664 -3.886 1.00 96.44 101 ASP A CA 1
ATOM 799 C C . ASP A 1 101 ? 13.765 -5.484 -4.531 1.00 96.44 101 ASP A C 1
ATOM 801 O O . ASP A 1 101 ? 14.986 -5.549 -4.717 1.00 96.44 101 ASP A O 1
ATOM 805 N N . ALA A 1 102 ? 13.066 -4.383 -4.819 1.00 94.31 102 ALA A N 1
ATOM 806 C CA . ALA A 1 102 ? 13.661 -3.190 -5.415 1.00 94.31 102 ALA A CA 1
ATOM 807 C C . ALA A 1 102 ? 14.653 -2.482 -4.478 1.00 94.31 102 ALA A C 1
ATOM 809 O O . ALA A 1 102 ? 15.731 -2.087 -4.921 1.00 94.31 102 ALA A O 1
ATOM 810 N N . GLN A 1 103 ? 14.315 -2.332 -3.193 1.00 93.06 103 GLN A N 1
ATOM 811 C CA . GLN A 1 103 ? 15.141 -1.594 -2.229 1.00 93.06 103 GLN A CA 1
ATOM 812 C C . GLN A 1 103 ? 16.290 -2.418 -1.638 1.00 93.06 103 GLN A C 1
ATOM 814 O O . GLN A 1 103 ? 17.371 -1.878 -1.418 1.00 93.06 103 GLN A O 1
ATOM 819 N N . HIS A 1 104 ? 16.076 -3.706 -1.366 1.00 94.38 104 HIS A N 1
ATOM 820 C CA . HIS A 1 104 ? 17.026 -4.533 -0.613 1.00 94.38 104 HIS A CA 1
ATOM 821 C C . HIS A 1 104 ? 17.787 -5.535 -1.477 1.00 94.38 104 HIS A C 1
ATOM 823 O O . HIS A 1 104 ? 18.880 -5.949 -1.100 1.00 94.38 104 HIS A O 1
ATOM 829 N N . LYS A 1 105 ? 17.235 -5.925 -2.633 1.00 93.56 105 LYS A N 1
ATOM 830 C CA . LYS A 1 105 ? 17.857 -6.911 -3.536 1.00 93.56 105 LYS A CA 1
ATOM 831 C C . LYS A 1 105 ? 18.305 -6.309 -4.868 1.00 93.56 105 LYS A C 1
ATOM 833 O O . LYS A 1 105 ? 18.751 -7.048 -5.740 1.00 93.56 105 LYS A O 1
ATOM 838 N N . ALA A 1 106 ? 18.167 -4.990 -5.035 1.00 90.44 106 ALA A N 1
ATOM 839 C CA . ALA A 1 106 ? 18.473 -4.262 -6.269 1.00 90.44 106 ALA A CA 1
ATOM 840 C C . ALA A 1 106 ? 17.789 -4.848 -7.525 1.00 90.44 106 ALA A C 1
ATOM 842 O O . ALA A 1 106 ? 18.283 -4.709 -8.645 1.00 90.44 106 ALA A O 1
ATOM 843 N N . LYS A 1 107 ? 16.636 -5.508 -7.356 1.00 93.69 107 LYS A N 1
ATOM 844 C CA . LYS A 1 107 ? 15.884 -6.111 -8.457 1.00 93.69 107 LYS A CA 1
ATOM 845 C C . LYS A 1 107 ? 14.920 -5.081 -9.031 1.00 93.69 107 LYS A C 1
ATOM 847 O O . LYS A 1 107 ? 13.969 -4.669 -8.373 1.00 93.69 107 LYS A O 1
ATOM 852 N N . SER A 1 108 ? 15.161 -4.660 -10.271 1.00 92.56 108 SER A N 1
ATOM 853 C CA . SER A 1 108 ? 14.274 -3.710 -10.947 1.00 92.56 108 SER A CA 1
ATOM 854 C C . SER A 1 108 ? 12.918 -4.370 -11.239 1.00 92.56 108 SER A C 1
ATOM 856 O O . SER A 1 108 ? 12.906 -5.444 -11.848 1.00 92.56 108 SER A O 1
ATOM 858 N N . PRO A 1 109 ? 11.788 -3.744 -10.858 1.00 96.19 109 PRO A N 1
ATOM 859 C CA . PRO A 1 109 ? 10.466 -4.208 -11.267 1.00 96.19 109 PRO A CA 1
ATOM 860 C C . PRO A 1 109 ? 10.335 -4.199 -12.793 1.00 96.19 109 PRO A C 1
ATOM 862 O O . PRO A 1 109 ? 10.915 -3.335 -13.456 1.00 96.19 109 PRO A O 1
ATOM 865 N N . SER A 1 110 ? 9.562 -5.124 -13.354 1.00 96.81 110 SER A N 1
ATOM 866 C CA . SER A 1 110 ? 9.159 -5.094 -14.763 1.00 96.81 110 SER A CA 1
ATOM 867 C C . SER A 1 110 ? 8.025 -4.089 -15.000 1.00 96.81 110 SER A C 1
ATOM 869 O O . SER A 1 110 ? 7.395 -3.597 -14.066 1.00 96.81 110 SER A O 1
ATOM 871 N N . GLU A 1 111 ? 7.732 -3.769 -16.262 1.00 96.19 111 GLU A N 1
ATOM 872 C CA . GLU A 1 111 ? 6.570 -2.929 -16.597 1.00 96.19 111 GLU A CA 1
ATOM 873 C C . GLU A 1 111 ? 5.244 -3.577 -16.181 1.00 96.19 111 GLU A C 1
ATOM 875 O O . GLU A 1 111 ? 4.310 -2.881 -15.783 1.00 96.19 111 GLU A O 1
ATOM 880 N N . THR A 1 112 ? 5.169 -4.909 -16.232 1.00 96.56 112 THR A N 1
ATOM 881 C CA . THR A 1 112 ? 4.008 -5.658 -15.744 1.00 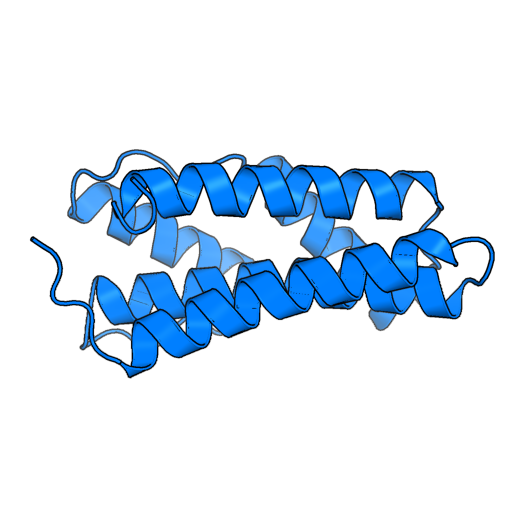96.56 112 THR A CA 1
ATOM 882 C C . THR A 1 112 ? 3.885 -5.553 -14.230 1.00 96.56 112 THR A C 1
ATOM 884 O O . THR A 1 112 ? 2.793 -5.270 -13.756 1.00 96.56 112 THR A O 1
ATOM 887 N N . ASP A 1 113 ? 4.987 -5.665 -13.480 1.00 96.88 113 ASP A N 1
ATOM 888 C CA . ASP A 1 113 ? 4.959 -5.490 -12.019 1.00 96.88 113 ASP A CA 1
ATOM 889 C C . ASP A 1 113 ? 4.466 -4.088 -11.637 1.00 96.88 113 ASP A C 1
ATOM 891 O O . ASP A 1 113 ? 3.666 -3.932 -10.719 1.00 96.88 113 ASP A O 1
ATOM 895 N N . VAL A 1 114 ? 4.892 -3.055 -12.374 1.00 97.44 114 VAL A N 1
ATOM 896 C CA . VAL A 1 114 ? 4.415 -1.680 -12.161 1.00 97.44 114 VAL A CA 1
ATOM 897 C C . VAL A 1 114 ? 2.918 -1.559 -12.442 1.00 97.44 114 VAL A C 1
ATOM 899 O O . VAL A 1 114 ? 2.203 -0.949 -11.648 1.00 97.44 114 VAL A O 1
ATOM 902 N N . ARG A 1 115 ? 2.431 -2.138 -13.545 1.00 96.94 115 ARG A N 1
ATOM 903 C CA . ARG A 1 115 ? 1.001 -2.129 -13.890 1.00 96.94 115 ARG A CA 1
ATOM 904 C C . ARG A 1 115 ? 0.164 -2.817 -12.810 1.00 96.94 115 ARG A C 1
ATOM 906 O O . ARG A 1 115 ? -0.811 -2.228 -12.348 1.00 96.94 115 ARG A O 1
ATOM 913 N N . ASP A 1 116 ? 0.597 -4.000 -12.378 1.00 97.25 116 ASP A N 1
ATOM 914 C CA . ASP A 1 116 ? 0.005 -4.759 -11.275 1.00 97.25 116 ASP A CA 1
ATOM 915 C C . ASP A 1 116 ? -0.058 -3.906 -9.999 1.00 97.25 116 ASP A C 1
ATOM 917 O O . ASP A 1 116 ? -1.113 -3.793 -9.380 1.00 97.25 116 ASP A O 1
ATOM 921 N N . CYS A 1 117 ? 1.044 -3.247 -9.622 1.00 97.88 117 CYS A N 1
ATOM 922 C CA . CYS A 1 117 ? 1.088 -2.393 -8.434 1.00 97.88 117 CYS A CA 1
ATOM 923 C C . CYS A 1 117 ? 0.062 -1.256 -8.478 1.00 97.88 117 CYS A C 1
ATOM 925 O O . CYS A 1 117 ? -0.600 -1.003 -7.471 1.00 97.88 117 CYS A O 1
ATOM 927 N N . ILE A 1 118 ? -0.096 -0.585 -9.623 1.00 98.00 118 ILE A N 1
ATOM 928 C CA . ILE A 1 118 ? -1.086 0.489 -9.787 1.00 98.00 118 ILE A CA 1
ATOM 929 C C . ILE A 1 118 ? -2.509 -0.057 -9.645 1.00 98.00 118 ILE A C 1
ATOM 931 O O . ILE A 1 118 ? -3.290 0.484 -8.861 1.00 98.00 118 ILE A O 1
ATOM 935 N N . GLU A 1 119 ? -2.839 -1.136 -10.359 1.00 97.69 119 GLU A N 1
ATOM 936 C CA . GLU A 1 119 ? -4.173 -1.748 -10.318 1.00 97.69 119 GLU A CA 1
ATOM 937 C C . GLU A 1 119 ? -4.531 -2.215 -8.902 1.00 97.69 119 GLU A C 1
ATOM 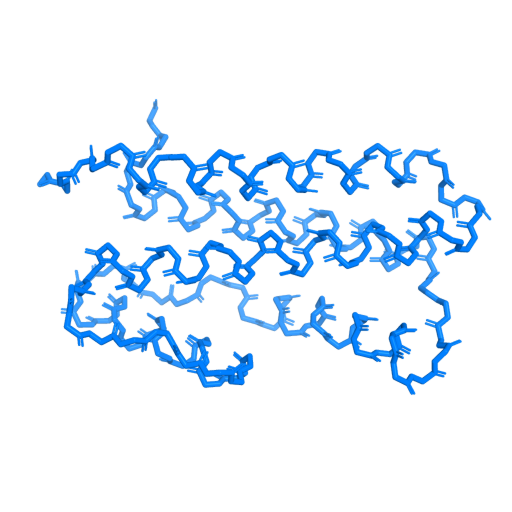939 O O . GLU A 1 119 ? -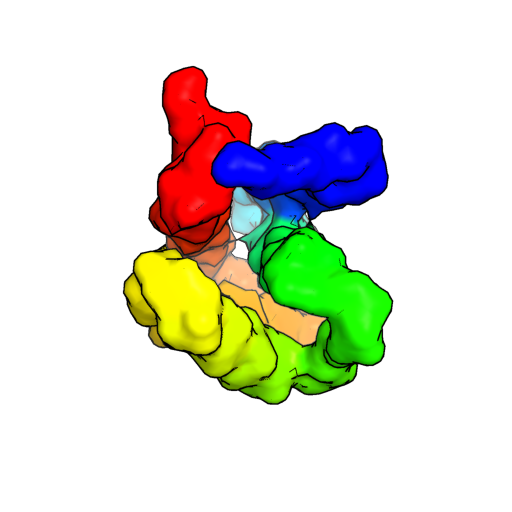5.602 -1.900 -8.373 1.00 97.69 119 GLU A O 1
ATOM 944 N N . TYR A 1 120 ? -3.618 -2.945 -8.263 1.00 98.19 120 TYR A N 1
ATOM 945 C CA . TYR A 1 120 ? -3.822 -3.503 -6.933 1.00 98.19 120 TYR A CA 1
ATOM 946 C C . TYR A 1 120 ? -3.930 -2.411 -5.870 1.00 98.19 120 TYR A C 1
ATOM 948 O O . TYR A 1 120 ? -4.801 -2.506 -5.005 1.00 98.19 120 TYR A O 1
ATOM 956 N N . THR A 1 121 ? -3.112 -1.356 -5.958 1.00 98.12 121 THR A N 1
ATOM 957 C CA . THR A 1 121 ? -3.188 -0.215 -5.034 1.00 98.12 121 THR A CA 1
ATOM 958 C C . THR A 1 121 ? -4.504 0.533 -5.207 1.00 98.12 121 THR A C 1
ATOM 960 O O . THR A 1 121 ? -5.176 0.801 -4.215 1.00 98.12 121 THR A O 1
ATOM 963 N N . ASN A 1 122 ? -4.919 0.822 -6.446 1.00 96.62 122 ASN A N 1
ATOM 964 C CA . ASN A 1 122 ? -6.189 1.500 -6.708 1.00 96.62 122 ASN A CA 1
ATOM 965 C C . ASN A 1 122 ? -7.377 0.696 -6.162 1.00 96.62 122 ASN A C 1
ATOM 967 O O . ASN A 1 122 ? -8.176 1.218 -5.388 1.00 96.62 122 ASN A O 1
ATOM 971 N N . THR A 1 123 ? -7.424 -0.600 -6.482 1.00 96.19 123 THR A N 1
ATOM 972 C CA . THR A 1 123 ? -8.476 -1.509 -6.005 1.00 96.19 123 THR A CA 1
ATOM 973 C C . THR A 1 123 ? -8.508 -1.570 -4.477 1.00 96.19 123 THR A C 1
ATOM 975 O O . THR A 1 123 ? -9.578 -1.543 -3.873 1.00 96.19 123 THR A O 1
ATOM 978 N N . PHE A 1 124 ? -7.341 -1.653 -3.830 1.00 96.19 124 PHE A N 1
ATOM 979 C CA . PHE A 1 124 ? -7.244 -1.668 -2.372 1.00 96.19 124 PHE A CA 1
ATOM 980 C C . PHE A 1 124 ? -7.789 -0.376 -1.753 1.00 96.19 124 PHE A C 1
ATOM 982 O O . PHE A 1 124 ? -8.610 -0.444 -0.836 1.00 96.19 124 PHE A O 1
ATOM 989 N N . LEU A 1 125 ? -7.375 0.790 -2.262 1.00 94.31 125 LEU A N 1
ATOM 990 C CA . LEU A 1 125 ? -7.853 2.078 -1.761 1.00 94.31 125 LEU A CA 1
ATOM 991 C C . LEU A 1 125 ? -9.366 2.215 -1.931 1.00 94.31 125 LEU A C 1
ATOM 993 O O . LEU A 1 125 ? -10.035 2.618 -0.986 1.00 94.31 125 LEU A O 1
ATOM 997 N N . GLU A 1 126 ? -9.919 1.858 -3.089 1.00 92.44 126 GLU A N 1
ATOM 998 C CA . GLU A 1 126 ? -11.365 1.908 -3.337 1.00 92.44 126 GLU A CA 1
ATOM 999 C C . GLU A 1 126 ? -12.138 1.014 -2.364 1.00 92.44 126 GLU A C 1
ATOM 1001 O O . GLU A 1 126 ? -13.028 1.488 -1.657 1.00 92.44 126 GLU A O 1
ATOM 1006 N N . GLN A 1 127 ? -11.760 -0.263 -2.263 1.00 92.00 127 GLN A N 1
ATOM 1007 C CA . GLN A 1 127 ? -12.436 -1.216 -1.382 1.00 92.00 127 GLN A CA 1
ATOM 1008 C C . GLN A 1 127 ? -12.357 -0.806 0.087 1.00 92.00 127 GLN A C 1
ATOM 1010 O O . GLN A 1 127 ? -13.319 -0.988 0.836 1.00 92.00 127 GLN A O 1
ATOM 1015 N N . LEU A 1 128 ? -11.219 -0.259 0.515 1.00 87.44 128 LEU A N 1
ATOM 1016 C CA . LEU A 1 128 ? -11.053 0.185 1.886 1.00 87.44 128 LEU A CA 1
ATOM 1017 C C . LEU A 1 128 ? -11.852 1.465 2.147 1.00 87.44 128 LEU A C 1
ATOM 1019 O O . LEU A 1 128 ? -12.605 1.517 3.110 1.00 87.44 128 LEU A O 1
ATOM 1023 N N . LEU A 1 129 ? -11.759 2.474 1.280 1.00 82.00 129 LEU A N 1
ATOM 1024 C CA . LEU A 1 129 ? -12.463 3.749 1.453 1.00 82.00 129 LEU A CA 1
ATOM 1025 C C . LEU A 1 129 ? -13.989 3.597 1.441 1.00 82.00 129 LEU A C 1
ATOM 1027 O O . LEU A 1 129 ? -14.662 4.307 2.190 1.00 82.00 129 LEU A O 1
ATOM 1031 N N . VAL A 1 130 ? -14.526 2.651 0.661 1.00 83.12 130 VAL A N 1
ATOM 1032 C CA . VAL A 1 130 ? -15.952 2.285 0.697 1.00 83.12 130 VAL A CA 1
ATOM 1033 C C . VAL A 1 130 ? -16.358 1.799 2.091 1.00 83.12 130 VAL A C 1
ATOM 1035 O O . VAL A 1 130 ? -17.391 2.225 2.603 1.00 83.12 130 VAL A O 1
ATOM 1038 N N . LYS A 1 131 ? -15.529 0.981 2.759 1.00 79.19 131 LYS A N 1
ATOM 1039 C CA . LYS A 1 131 ? -15.804 0.511 4.132 1.00 79.19 131 LYS A CA 1
ATOM 1040 C C . LYS A 1 131 ? -15.854 1.656 5.151 1.00 79.19 131 LYS A C 1
ATOM 1042 O O . LYS A 1 131 ? -16.569 1.544 6.139 1.00 79.19 131 LYS A O 1
ATOM 1047 N N . PHE A 1 132 ? -15.126 2.749 4.913 1.00 73.06 132 PHE A N 1
ATOM 1048 C CA . PHE A 1 132 ? -15.103 3.921 5.800 1.00 73.06 132 PHE A CA 1
ATOM 1049 C C . PHE A 1 132 ? -16.129 5.005 5.437 1.00 73.06 132 PHE A C 1
ATOM 1051 O O . PHE A 1 132 ? -16.269 5.974 6.179 1.00 73.06 132 PHE A O 1
ATOM 1058 N N . GLY A 1 133 ? -16.855 4.869 4.321 1.00 65.75 133 GLY A N 1
ATOM 1059 C CA . GLY A 1 133 ? -17.835 5.867 3.875 1.00 65.75 133 GLY A CA 1
ATOM 1060 C C . GLY A 1 133 ? -17.221 7.221 3.492 1.00 65.75 133 GLY A C 1
ATOM 1061 O O . GLY A 1 133 ? -17.897 8.241 3.574 1.00 65.75 133 GLY A O 1
ATOM 1062 N N . ILE A 1 134 ? -15.938 7.249 3.109 1.00 59.97 134 ILE A N 1
ATOM 1063 C CA . ILE A 1 134 ? -15.189 8.492 2.823 1.00 59.97 134 ILE A CA 1
ATOM 1064 C C . ILE A 1 134 ? -15.369 8.951 1.362 1.00 59.97 134 ILE A C 1
ATOM 1066 O O . ILE A 1 134 ? -15.098 10.103 1.036 1.00 59.97 134 ILE A O 1
ATOM 1070 N N . PHE A 1 135 ? -15.888 8.087 0.489 1.00 48.16 135 PHE A N 1
ATOM 1071 C CA . PHE A 1 135 ? -16.360 8.455 -0.847 1.00 48.16 135 PHE A CA 1
ATOM 1072 C C . PHE A 1 135 ? -17.728 7.800 -1.071 1.00 48.16 135 PHE A C 1
ATOM 1074 O O . PHE A 1 135 ? -17.806 6.581 -1.225 1.00 48.16 135 PHE A O 1
ATOM 1081 N N . GLN A 1 136 ? -18.785 8.614 -1.023 1.00 38.94 136 GLN A N 1
ATOM 1082 C CA . GLN A 1 136 ? -20.101 8.329 -1.599 1.00 38.94 136 GLN A CA 1
ATOM 1083 C C . GLN A 1 136 ? -20.305 9.258 -2.790 1.00 38.94 136 GLN A C 1
ATOM 1085 O O . GLN A 1 136 ? -19.895 10.437 -2.670 1.00 38.94 136 GLN A O 1
#

Foldseek 3Di:
DQPPDVVLVVLLVVLVVLLVQLVVLLVVQVDLVSQLSNLVSLLVSVLSNLQSQLCSLDVPDHQDDDPVVSQVSSQVSCVVVVLDGQPPVVLSVLSVVQNCCVPPVVDRDHSVSSVSSSVSSVVNSVSVCVSVVVDD

Secondary structure (DSSP, 8-state):
-----HHHHHHHHHHHHHHHHHHHHHTTTTSHHHHHHHHHHHHHHHHHHHHHHHHHH-SSPPPPSSHHHHHHHHHHHHHHTT--SPTTHHHHHHHHHHHHHHHHS--PPPHHHHHHHHHHHHHHHHHHHHHHT---

pLDDT: mean 90.19, std 12.08, range 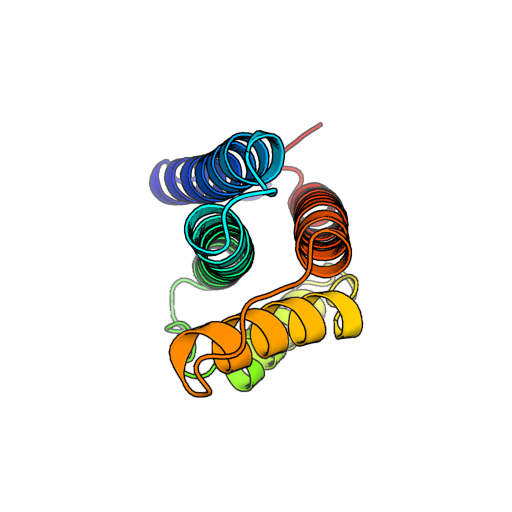[38.88, 98.44]

Radius of gyration: 14.85 Å; chains: 1; bounding box: 39×28×42 Å

Sequence (136 aa):
MIPNAPTVTNRLVLAKQLLQSATIQAKNSYNSMNRILAVISCDLSIETTLKTVIQELTSKKKPEFTFPDLIKQVDSLLKENNLGEFPNRARVEKIHDFRNDAQHKAKSPSETDVRDCIEYTNTFLEQLLVKFGIFQ